Protein AF-A0A7Y8L5E1-F1 (afdb_monomer_lite)

Structure (mmCIF, N/CA/C/O backbone):
data_AF-A0A7Y8L5E1-F1
#
_entry.id   AF-A0A7Y8L5E1-F1
#
loop_
_atom_site.group_PDB
_atom_site.id
_atom_site.type_symbol
_atom_site.label_atom_id
_atom_site.label_alt_id
_atom_site.label_comp_id
_atom_site.label_asym_id
_atom_site.label_entity_id
_atom_site.label_seq_id
_atom_site.pdbx_PDB_ins_code
_atom_site.Cartn_x
_atom_site.Cartn_y
_atom_site.Cartn_z
_atom_site.occupancy
_atom_site.B_iso_or_equiv
_atom_site.auth_seq_id
_atom_site.auth_comp_id
_atom_site.auth_asym_id
_atom_site.auth_atom_id
_atom_site.pdbx_PDB_model_num
ATOM 1 N N . MET A 1 1 ? 2.582 -22.260 -13.021 1.00 48.81 1 MET A N 1
ATOM 2 C CA . MET A 1 1 ? 1.707 -21.365 -12.243 1.00 48.81 1 MET A CA 1
ATOM 3 C C . MET A 1 1 ? 2.138 -19.965 -12.604 1.00 48.81 1 MET A C 1
ATOM 5 O O . MET A 1 1 ? 3.316 -19.680 -12.432 1.00 48.81 1 MET A O 1
ATOM 9 N N . GLU A 1 2 ? 1.256 -19.159 -13.191 1.00 53.06 2 GLU A N 1
ATOM 10 C CA . GLU A 1 2 ? 1.501 -17.717 -13.267 1.00 53.06 2 GLU A CA 1
ATOM 11 C C . GLU A 1 2 ? 1.557 -17.207 -11.829 1.00 53.06 2 GLU A C 1
ATOM 13 O O . GLU A 1 2 ? 0.608 -17.364 -11.061 1.00 53.06 2 GLU A O 1
ATOM 18 N N . THR A 1 3 ? 2.719 -16.715 -11.428 1.00 65.81 3 THR A N 1
ATOM 19 C CA . THR A 1 3 ? 2.878 -15.999 -10.171 1.00 65.81 3 THR A CA 1
ATOM 20 C C . THR A 1 3 ? 2.225 -14.638 -10.355 1.00 65.81 3 THR A C 1
ATOM 22 O O . THR A 1 3 ? 2.597 -13.910 -11.271 1.00 65.81 3 THR A O 1
ATOM 25 N N . SER A 1 4 ? 1.232 -14.309 -9.528 1.00 75.19 4 SER A N 1
ATOM 26 C CA . SER A 1 4 ? 0.714 -12.941 -9.456 1.00 75.19 4 SER A CA 1
ATOM 27 C C . SER A 1 4 ? 1.878 -11.993 -9.167 1.00 75.19 4 SER A C 1
ATOM 29 O O . SER A 1 4 ? 2.613 -12.216 -8.205 1.00 75.19 4 SER A O 1
ATOM 31 N N . ASN A 1 5 ? 2.035 -10.943 -9.975 1.00 89.31 5 ASN A N 1
ATOM 32 C CA . ASN A 1 5 ? 3.019 -9.886 -9.712 1.00 89.31 5 ASN A CA 1
ATOM 33 C C . ASN A 1 5 ? 2.582 -8.976 -8.552 1.00 89.31 5 ASN A C 1
ATOM 35 O O . ASN A 1 5 ? 3.371 -8.183 -8.051 1.00 89.31 5 ASN A O 1
ATOM 39 N N . VAL A 1 6 ? 1.339 -9.139 -8.084 1.00 93.12 6 VAL A N 1
ATOM 40 C CA . VAL A 1 6 ? 0.781 -8.434 -6.932 1.00 93.12 6 VAL A CA 1
ATOM 41 C C . VAL A 1 6 ? 0.850 -9.313 -5.685 1.00 93.12 6 VAL A C 1
ATOM 43 O O . VAL A 1 6 ? 0.350 -10.442 -5.696 1.00 93.12 6 VAL A O 1
ATOM 46 N N . SER A 1 7 ? 1.439 -8.778 -4.614 1.00 95.00 7 SER A N 1
ATOM 47 C CA . SER A 1 7 ? 1.595 -9.420 -3.303 1.00 95.00 7 SER A CA 1
ATOM 48 C C . SER A 1 7 ? 1.034 -8.547 -2.178 1.00 95.00 7 SER A C 1
ATOM 50 O O . SER A 1 7 ? 1.289 -7.346 -2.142 1.00 95.00 7 SER A O 1
ATOM 52 N N . LEU A 1 8 ? 0.311 -9.155 -1.234 1.00 94.69 8 LEU A N 1
ATOM 53 C CA . LEU A 1 8 ? -0.067 -8.526 0.036 1.00 94.69 8 LEU A CA 1
ATOM 54 C C . LEU A 1 8 ? 1.117 -8.613 1.004 1.00 94.69 8 LEU A C 1
ATOM 56 O O . LEU A 1 8 ? 1.564 -9.717 1.318 1.00 94.69 8 LEU A O 1
ATOM 60 N N . LEU A 1 9 ? 1.622 -7.473 1.470 1.00 94.44 9 LEU A N 1
ATOM 61 C CA . LEU A 1 9 ? 2.731 -7.419 2.428 1.00 94.44 9 LEU A CA 1
ATOM 62 C C . LEU A 1 9 ? 2.262 -7.267 3.874 1.00 94.44 9 LEU A C 1
ATOM 64 O O . LEU A 1 9 ? 2.912 -7.779 4.783 1.00 94.44 9 LEU A O 1
ATOM 68 N N . TYR A 1 10 ? 1.153 -6.565 4.090 1.00 94.44 10 TYR A N 1
ATOM 69 C CA . TYR A 1 10 ? 0.620 -6.289 5.421 1.00 94.44 10 TYR A CA 1
ATOM 70 C C . TYR A 1 10 ? -0.901 -6.179 5.378 1.00 94.44 10 TYR A C 1
ATOM 72 O O . TYR A 1 10 ? -1.441 -5.634 4.419 1.00 94.44 10 TYR A O 1
ATOM 80 N N . SER A 1 11 ? -1.577 -6.667 6.418 1.00 95.56 11 SER A N 1
ATOM 81 C CA . SER A 1 11 ? -3.022 -6.520 6.602 1.00 95.56 11 SER A CA 1
ATOM 82 C C . SER A 1 11 ? -3.374 -6.551 8.090 1.00 95.56 11 SER A C 1
ATOM 84 O O . SER A 1 11 ? -2.928 -7.443 8.816 1.00 95.56 11 SER A O 1
ATOM 86 N N . ASP A 1 12 ? -4.178 -5.584 8.524 1.00 94.75 12 ASP A N 1
ATOM 87 C CA . ASP A 1 12 ? -4.888 -5.577 9.801 1.00 94.75 12 ASP A CA 1
ATOM 88 C C . ASP A 1 12 ? -6.346 -5.099 9.610 1.00 94.75 12 ASP A C 1
ATOM 90 O O . ASP A 1 12 ? -6.842 -5.011 8.488 1.00 94.75 12 ASP A O 1
ATOM 94 N N . GLU A 1 13 ? -7.069 -4.824 10.701 1.00 93.62 13 GLU A N 1
ATOM 95 C CA . GLU A 1 13 ? -8.477 -4.390 10.646 1.00 93.62 13 GLU A CA 1
ATOM 96 C C . GLU A 1 13 ? -8.696 -3.028 9.961 1.00 93.62 13 GLU A C 1
ATOM 98 O O . GLU A 1 13 ? -9.823 -2.701 9.588 1.00 93.62 13 GLU A O 1
ATOM 103 N N . LYS A 1 14 ? -7.646 -2.216 9.822 1.00 93.75 14 LYS A N 1
ATOM 104 C CA . LYS A 1 14 ? -7.702 -0.844 9.308 1.00 93.75 14 LYS A CA 1
ATOM 105 C C . LYS A 1 14 ? -6.930 -0.679 8.010 1.00 93.75 14 LYS A C 1
ATOM 107 O O . LYS A 1 14 ? -7.362 0.093 7.158 1.00 93.75 14 LYS A O 1
ATOM 112 N N . TYR A 1 15 ? -5.813 -1.377 7.852 1.00 94.06 15 TYR A N 1
ATOM 113 C CA . TYR A 1 15 ? -4.846 -1.127 6.798 1.00 94.06 15 TYR A CA 1
ATOM 114 C C . TYR A 1 15 ? -4.494 -2.382 6.012 1.00 94.06 15 TYR A C 1
ATOM 116 O O . TYR A 1 15 ? -4.330 -3.463 6.571 1.00 94.06 15 TYR A O 1
ATOM 124 N N . GLU A 1 16 ? -4.266 -2.209 4.713 1.00 96.62 16 GLU A N 1
ATOM 125 C CA . GLU A 1 16 ? -3.612 -3.208 3.870 1.00 96.62 16 GLU A CA 1
ATOM 126 C C . GLU A 1 16 ? -2.540 -2.553 3.000 1.00 96.62 16 GLU A C 1
ATOM 128 O O . GLU A 1 16 ? -2.750 -1.461 2.466 1.00 96.62 16 GLU A O 1
ATOM 133 N N . ILE A 1 17 ? -1.408 -3.237 2.824 1.00 96.06 17 ILE A N 1
ATOM 134 C CA . ILE A 1 17 ? -0.322 -2.804 1.940 1.00 96.06 17 ILE A CA 1
ATOM 135 C C . ILE A 1 17 ? -0.091 -3.863 0.871 1.00 96.06 17 ILE A C 1
ATOM 137 O O . ILE A 1 17 ? 0.296 -4.993 1.177 1.00 96.06 17 ILE A O 1
ATOM 141 N N . TRP A 1 18 ? -0.265 -3.471 -0.386 1.00 96.44 18 TRP A N 1
ATOM 142 C CA . TRP A 1 18 ? -0.063 -4.325 -1.553 1.00 96.44 18 TRP A CA 1
ATOM 143 C C . TRP A 1 18 ? 1.086 -3.800 -2.409 1.00 96.44 18 TRP A C 1
ATOM 145 O O . TRP A 1 18 ? 1.257 -2.590 -2.542 1.00 96.44 18 TRP A O 1
ATOM 155 N N . VAL A 1 19 ? 1.848 -4.701 -3.025 1.00 95.56 19 VAL A N 1
ATOM 156 C CA . VAL A 1 19 ? 2.950 -4.356 -3.932 1.00 95.56 19 VAL A CA 1
ATOM 157 C C . VAL A 1 19 ? 2.776 -5.074 -5.256 1.00 95.56 19 VAL A C 1
ATOM 159 O O . VAL A 1 19 ? 2.639 -6.295 -5.278 1.00 95.56 19 VAL A O 1
ATOM 162 N N . ASP A 1 20 ? 2.810 -4.310 -6.344 1.00 94.56 20 ASP A N 1
ATOM 163 C CA . ASP A 1 20 ? 2.879 -4.806 -7.717 1.00 94.56 20 ASP A CA 1
ATOM 164 C C . ASP A 1 20 ? 4.330 -4.698 -8.206 1.00 94.56 20 ASP A C 1
ATOM 166 O O . ASP A 1 20 ? 4.826 -3.603 -8.471 1.00 94.56 20 ASP A O 1
ATOM 170 N N . THR A 1 21 ? 5.022 -5.833 -8.308 1.00 90.44 21 THR A N 1
ATOM 171 C CA . THR A 1 21 ? 6.438 -5.886 -8.706 1.00 90.44 21 THR A CA 1
ATOM 172 C C . THR A 1 21 ? 6.658 -5.698 -10.204 1.00 90.44 21 THR A C 1
ATOM 174 O O . THR A 1 21 ? 7.781 -5.427 -10.620 1.00 90.44 21 THR A O 1
ATOM 177 N N . GLU A 1 22 ? 5.613 -5.825 -11.023 1.00 91.81 22 GLU A N 1
ATOM 178 C CA . GLU A 1 22 ? 5.693 -5.579 -12.463 1.00 91.81 22 GLU A CA 1
ATOM 179 C C . GLU A 1 22 ?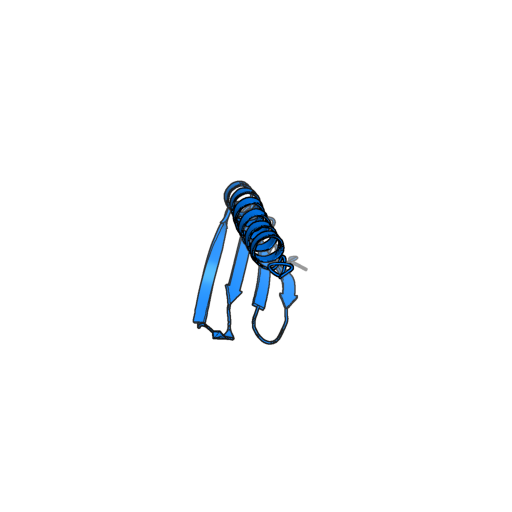 5.577 -4.086 -12.764 1.00 91.81 22 GLU A C 1
ATOM 181 O O . GLU A 1 22 ? 6.281 -3.569 -13.632 1.00 91.81 22 GLU A O 1
ATOM 186 N N . LYS A 1 23 ? 4.699 -3.391 -12.035 1.00 90.50 23 LYS A N 1
ATOM 187 C CA . LYS A 1 23 ? 4.462 -1.951 -12.210 1.00 90.50 23 LYS A CA 1
ATOM 188 C C . LYS A 1 23 ? 5.265 -1.063 -11.266 1.00 90.50 23 LYS A C 1
ATOM 190 O O . LYS A 1 23 ? 5.203 0.149 -11.424 1.00 90.50 23 LYS A O 1
ATOM 195 N N . ASP A 1 24 ? 5.990 -1.660 -10.321 1.00 91.00 24 ASP A N 1
ATOM 196 C CA . ASP A 1 24 ? 6.749 -0.975 -9.265 1.00 91.00 24 ASP A CA 1
ATOM 197 C C . ASP A 1 24 ? 5.883 0.007 -8.450 1.00 91.00 24 ASP A C 1
ATOM 199 O O . ASP A 1 24 ? 6.294 1.118 -8.116 1.00 91.00 24 ASP A O 1
ATOM 203 N N . ASN A 1 25 ? 4.652 -0.420 -8.144 1.00 95.06 25 ASN A N 1
ATOM 204 C CA . ASN A 1 25 ? 3.673 0.384 -7.418 1.00 95.06 25 ASN A CA 1
ATOM 205 C C . ASN A 1 25 ? 3.324 -0.228 -6.061 1.00 95.06 25 ASN A C 1
ATOM 207 O O . ASN A 1 25 ? 3.264 -1.450 -5.894 1.00 95.06 25 ASN A O 1
ATOM 211 N N . ILE A 1 26 ? 3.009 0.651 -5.114 1.00 97.00 26 ILE A N 1
ATOM 212 C CA . ILE A 1 26 ? 2.621 0.316 -3.746 1.00 97.00 26 ILE A CA 1
A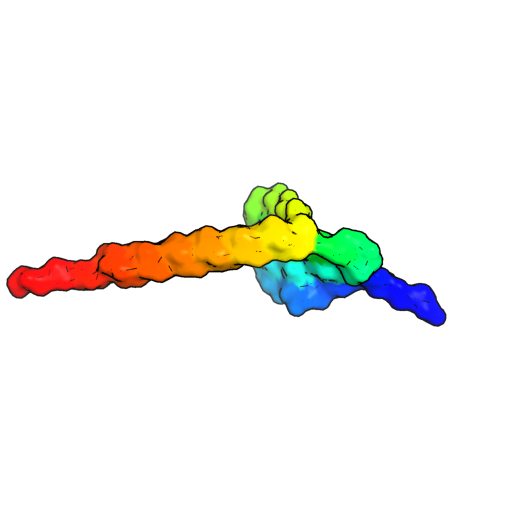TOM 213 C C . ILE A 1 26 ? 1.211 0.856 -3.510 1.00 97.00 26 ILE A C 1
ATOM 215 O O . ILE A 1 26 ? 0.915 2.007 -3.812 1.00 97.00 26 ILE A O 1
ATOM 219 N N . THR A 1 27 ? 0.315 0.023 -2.991 1.00 96.75 27 THR A N 1
ATOM 220 C CA . THR A 1 27 ? -1.052 0.423 -2.636 1.00 96.75 27 THR A CA 1
ATOM 221 C C . THR A 1 27 ? -1.219 0.391 -1.127 1.00 96.75 27 THR A C 1
ATOM 223 O O . THR A 1 27 ? -0.989 -0.650 -0.516 1.00 96.75 27 THR A O 1
ATOM 226 N N . LEU A 1 28 ? -1.675 1.501 -0.549 1.00 96.25 28 LEU A N 1
ATOM 227 C CA . LEU A 1 28 ? -2.126 1.585 0.838 1.00 96.25 28 LEU A CA 1
ATOM 228 C C . LEU A 1 28 ? -3.651 1.681 0.852 1.00 96.25 28 LEU A C 1
ATOM 230 O O . LEU A 1 28 ? -4.228 2.664 0.384 1.00 96.25 28 LEU A O 1
ATOM 234 N N . SER A 1 29 ? -4.307 0.668 1.403 1.00 95.94 29 SER A N 1
ATOM 235 C CA . SER A 1 29 ? -5.745 0.679 1.661 1.00 95.94 29 SER A CA 1
ATOM 236 C C . SER A 1 29 ? -5.990 1.022 3.125 1.00 95.94 29 SER A C 1
ATOM 238 O O . SER A 1 29 ? -5.432 0.370 3.999 1.00 95.94 29 SER A O 1
ATOM 240 N N . MET A 1 30 ? -6.817 2.029 3.393 1.00 94.56 30 MET A N 1
ATOM 241 C CA . MET A 1 30 ? -7.368 2.353 4.710 1.00 94.56 30 MET A CA 1
ATOM 242 C C . MET A 1 30 ? -8.830 1.902 4.714 1.00 94.56 30 MET A C 1
ATOM 244 O O . MET A 1 30 ? -9.741 2.673 4.388 1.00 94.56 30 MET A O 1
ATOM 248 N N . ALA A 1 31 ? -9.040 0.615 4.988 1.00 85.50 31 ALA A N 1
ATOM 249 C CA . ALA A 1 31 ? -10.329 -0.059 4.875 1.00 85.50 31 ALA A CA 1
ATOM 250 C C . ALA A 1 31 ? -11.387 0.547 5.811 1.00 85.50 31 ALA A C 1
ATOM 252 O O . ALA A 1 31 ? -12.549 0.671 5.427 1.00 85.50 31 ALA A O 1
ATOM 253 N N . ASP A 1 32 ? -10.977 1.000 6.998 1.00 88.94 32 ASP A N 1
ATOM 254 C CA . ASP A 1 32 ? -11.846 1.660 7.979 1.00 88.94 32 ASP A CA 1
ATOM 255 C C . ASP A 1 32 ? -12.382 3.019 7.493 1.00 88.94 32 ASP A C 1
ATOM 257 O O . ASP A 1 32 ? -13.464 3.451 7.895 1.00 88.94 32 ASP A O 1
ATOM 261 N N . ARG A 1 33 ? -11.639 3.681 6.601 1.00 91.81 33 ARG A N 1
ATOM 262 C CA . ARG A 1 33 ? -11.964 4.995 6.028 1.00 91.81 33 ARG A CA 1
ATOM 263 C C . ARG A 1 33 ? -12.509 4.914 4.603 1.00 91.81 33 ARG A C 1
ATOM 265 O O . ARG A 1 33 ? -12.970 5.927 4.082 1.00 91.81 33 ARG A O 1
ATOM 272 N N . GLY A 1 34 ? -12.454 3.743 3.966 1.00 92.56 34 GLY A N 1
ATOM 273 C CA . GLY A 1 34 ? -12.823 3.563 2.560 1.00 92.56 34 GLY A CA 1
ATOM 274 C C . GLY A 1 34 ? -11.909 4.325 1.594 1.00 92.56 34 GLY A C 1
ATOM 275 O O . GLY A 1 34 ? -12.364 4.757 0.535 1.00 92.56 34 GLY A O 1
ATOM 276 N N . ILE A 1 35 ? -10.643 4.532 1.971 1.00 94.81 35 ILE A N 1
ATOM 277 C CA . ILE A 1 35 ? -9.654 5.273 1.177 1.00 94.81 35 ILE A CA 1
ATOM 278 C C . ILE A 1 35 ? -8.613 4.293 0.644 1.00 94.81 35 ILE A C 1
ATOM 280 O O . ILE A 1 35 ? -8.095 3.466 1.387 1.00 94.81 35 ILE A O 1
ATOM 284 N N . THR A 1 36 ? -8.255 4.421 -0.631 1.00 95.19 36 THR A N 1
ATOM 285 C CA . THR A 1 36 ? -7.152 3.671 -1.236 1.00 95.19 36 THR A CA 1
ATOM 286 C C . THR A 1 36 ? -6.225 4.640 -1.948 1.00 95.19 36 THR A C 1
ATOM 288 O O . THR A 1 36 ? -6.674 5.451 -2.757 1.00 95.19 36 THR A O 1
ATOM 291 N N . LEU A 1 37 ? -4.937 4.549 -1.638 1.00 95.25 37 LEU A N 1
ATOM 292 C CA . LEU A 1 37 ? -3.878 5.353 -2.231 1.00 95.25 37 LEU A CA 1
ATOM 293 C C . LEU A 1 37 ? -2.957 4.446 -3.043 1.00 95.25 37 LEU A C 1
ATOM 295 O O . LEU A 1 37 ? -2.608 3.354 -2.595 1.00 95.25 37 LEU A O 1
ATOM 299 N N . LEU A 1 38 ? -2.575 4.910 -4.228 1.00 96.44 38 LEU A N 1
ATOM 300 C CA . LEU A 1 38 ? -1.615 4.253 -5.104 1.00 96.44 38 LEU A CA 1
ATOM 301 C C . LEU A 1 38 ? -0.387 5.148 -5.209 1.00 96.44 38 LEU A C 1
ATOM 303 O O . LEU A 1 38 ? -0.521 6.321 -5.545 1.00 96.44 38 LEU A O 1
ATOM 307 N N . PHE A 1 39 ? 0.776 4.570 -4.952 1.00 96.69 39 PHE A N 1
ATOM 308 C CA . PHE A 1 39 ? 2.062 5.238 -5.007 1.00 96.69 39 PHE A CA 1
ATOM 309 C C . PHE A 1 39 ? 2.948 4.559 -6.043 1.00 96.69 39 PHE A C 1
ATOM 311 O O . PHE A 1 39 ? 2.988 3.327 -6.133 1.00 96.69 39 PHE A O 1
ATOM 318 N N . THR A 1 40 ? 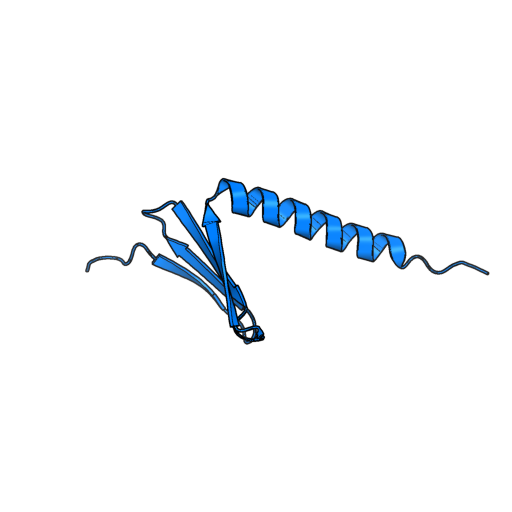3.710 5.362 -6.772 1.00 95.56 40 THR A N 1
ATOM 319 C CA . THR A 1 40 ? 5.004 4.922 -7.295 1.00 95.56 40 THR A CA 1
ATOM 320 C C . THR A 1 40 ? 5.979 4.698 -6.137 1.00 95.56 40 THR A C 1
ATOM 322 O O . THR A 1 40 ? 5.760 5.146 -5.007 1.00 95.56 40 THR A O 1
ATOM 325 N N . ARG A 1 41 ? 7.091 4.012 -6.404 1.00 90.44 41 ARG A N 1
ATOM 326 C CA . ARG A 1 41 ? 8.129 3.793 -5.393 1.00 90.44 41 ARG A CA 1
ATOM 327 C C . ARG A 1 41 ? 8.688 5.089 -4.789 1.00 90.44 41 ARG A C 1
ATOM 329 O O . ARG A 1 41 ? 8.907 5.127 -3.581 1.00 90.44 41 ARG A O 1
ATOM 336 N N . ASP A 1 42 ? 8.902 6.122 -5.601 1.00 94.06 42 ASP A N 1
ATOM 337 C CA . ASP A 1 42 ? 9.463 7.397 -5.137 1.00 94.06 42 ASP A CA 1
ATOM 338 C C . ASP A 1 42 ? 8.459 8.150 -4.248 1.00 94.06 42 ASP A C 1
ATOM 340 O O . ASP A 1 42 ? 8.804 8.558 -3.141 1.00 94.06 42 ASP A O 1
ATOM 344 N N . GLU A 1 43 ? 7.188 8.225 -4.661 1.00 95.50 43 GLU A N 1
ATOM 345 C CA . GLU A 1 43 ? 6.122 8.848 -3.859 1.00 95.50 43 GLU A CA 1
ATOM 346 C C . GLU A 1 43 ? 5.913 8.133 -2.518 1.00 95.50 43 GLU A C 1
ATOM 348 O O . GLU A 1 43 ? 5.594 8.768 -1.514 1.00 95.50 43 GLU A O 1
ATOM 353 N N . TRP A 1 44 ? 6.097 6.809 -2.475 1.00 93.81 44 TRP A N 1
ATOM 354 C CA . TRP A 1 44 ? 6.022 6.051 -1.228 1.00 93.81 44 TRP A CA 1
ATOM 355 C C . TRP A 1 44 ? 7.133 6.444 -0.249 1.00 93.81 44 TRP A C 1
ATOM 357 O O . TRP A 1 44 ? 6.869 6.592 0.943 1.00 93.81 44 TRP A O 1
ATOM 367 N N . LEU A 1 45 ? 8.363 6.637 -0.734 1.00 91.75 45 LEU A N 1
ATOM 368 C CA . LEU A 1 45 ? 9.486 7.060 0.107 1.00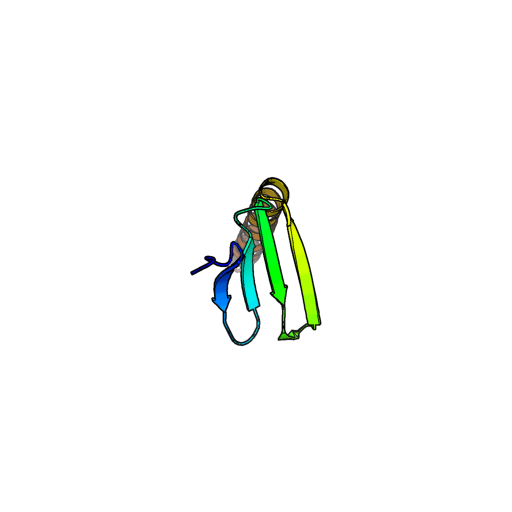 91.75 45 LEU A CA 1
ATOM 369 C C . LEU A 1 45 ? 9.266 8.473 0.658 1.00 91.75 45 LEU A C 1
ATOM 371 O O . LEU A 1 45 ? 9.439 8.687 1.857 1.00 91.75 45 LEU A O 1
ATOM 375 N N . GLU A 1 46 ? 8.814 9.402 -0.187 1.00 93.75 46 GLU A N 1
ATOM 376 C CA . GLU A 1 46 ? 8.456 10.762 0.237 1.00 93.75 46 GLU A CA 1
ATOM 377 C C . GLU A 1 46 ? 7.315 10.746 1.268 1.00 93.75 46 GLU A C 1
ATOM 379 O O . GLU A 1 46 ? 7.373 11.434 2.288 1.00 93.75 46 GLU A O 1
ATOM 384 N N . PHE A 1 47 ? 6.294 9.910 1.054 1.00 91.56 47 PHE A N 1
ATOM 385 C CA . PHE A 1 47 ? 5.194 9.742 2.003 1.00 91.56 47 PHE A CA 1
ATOM 386 C C . PHE A 1 47 ? 5.683 9.234 3.367 1.00 91.56 47 PHE A C 1
ATOM 388 O O . PHE A 1 47 ? 5.260 9.752 4.402 1.00 91.56 47 PHE A O 1
ATOM 395 N N . GLN A 1 48 ? 6.589 8.252 3.391 1.00 88.44 48 GLN A N 1
ATOM 396 C CA . GLN A 1 48 ? 7.164 7.735 4.636 1.00 88.44 48 GLN A CA 1
ATOM 397 C C . GLN A 1 48 ? 7.977 8.793 5.389 1.00 88.44 48 GLN A C 1
ATOM 399 O O . GLN A 1 48 ? 7.904 8.838 6.616 1.00 88.44 48 GLN A O 1
ATOM 404 N N . GLU A 1 49 ? 8.711 9.651 4.678 1.00 90.81 49 GLU A N 1
ATOM 405 C CA . GLU A 1 49 ? 9.451 10.764 5.282 1.00 90.81 49 GLU A CA 1
ATOM 406 C C . GLU A 1 49 ? 8.501 11.777 5.933 1.00 90.81 49 GLU A C 1
ATOM 408 O O . GLU A 1 49 ? 8.691 12.144 7.092 1.00 90.81 49 GLU A O 1
ATOM 413 N N . VAL A 1 50 ? 7.428 12.170 5.238 1.00 88.12 50 VAL A N 1
ATOM 414 C CA . VAL A 1 50 ? 6.428 13.104 5.779 1.00 88.12 50 VAL A CA 1
ATOM 415 C C . VAL A 1 50 ? 5.741 12.533 7.019 1.00 88.12 50 VAL A C 1
ATOM 417 O O . VAL A 1 50 ? 5.627 13.232 8.023 1.00 88.12 50 VAL A O 1
ATOM 420 N N . ILE A 1 51 ? 5.304 11.270 6.983 1.00 84.44 51 ILE A N 1
ATOM 421 C CA . ILE A 1 51 ? 4.674 10.631 8.148 1.00 84.44 51 ILE A CA 1
ATOM 422 C C . ILE A 1 51 ? 5.664 10.504 9.309 1.00 84.44 51 ILE A C 1
ATOM 424 O O . ILE A 1 51 ? 5.292 10.774 10.447 1.00 84.44 51 ILE A O 1
ATOM 428 N N . GLY A 1 52 ? 6.916 10.131 9.034 1.00 79.06 52 GLY A N 1
ATOM 429 C CA . GLY A 1 52 ? 7.963 10.069 10.052 1.00 79.06 52 GLY A CA 1
ATOM 430 C C . GLY A 1 52 ? 8.178 11.417 10.739 1.00 79.06 52 GLY A C 1
ATOM 431 O O . GLY A 1 52 ? 8.215 11.469 11.963 1.00 79.06 52 GLY A O 1
ATOM 432 N N . ASN A 1 53 ? 8.235 12.505 9.969 1.00 77.44 53 ASN A N 1
ATOM 433 C CA . ASN A 1 53 ? 8.383 13.855 10.512 1.00 77.44 53 ASN A CA 1
ATOM 434 C C . ASN A 1 53 ? 7.174 14.274 11.361 1.00 77.44 53 ASN A C 1
ATOM 436 O O . ASN A 1 53 ? 7.369 14.814 12.442 1.00 77.44 53 ASN A O 1
ATOM 440 N N . ILE A 1 54 ? 5.943 13.972 10.928 1.00 76.19 54 ILE A N 1
ATOM 441 C CA . ILE A 1 54 ? 4.731 14.277 11.710 1.00 76.19 54 ILE A CA 1
ATOM 442 C C . ILE A 1 54 ? 4.757 13.558 13.065 1.00 76.19 54 ILE A C 1
ATOM 444 O O . ILE A 1 54 ? 4.473 14.173 14.085 1.00 76.19 54 ILE A O 1
ATOM 448 N N . LEU A 1 55 ? 5.123 12.273 13.087 1.00 71.06 55 LEU A N 1
ATOM 449 C CA . LEU A 1 55 ? 5.176 11.499 14.332 1.00 71.06 55 LEU A CA 1
ATOM 450 C C .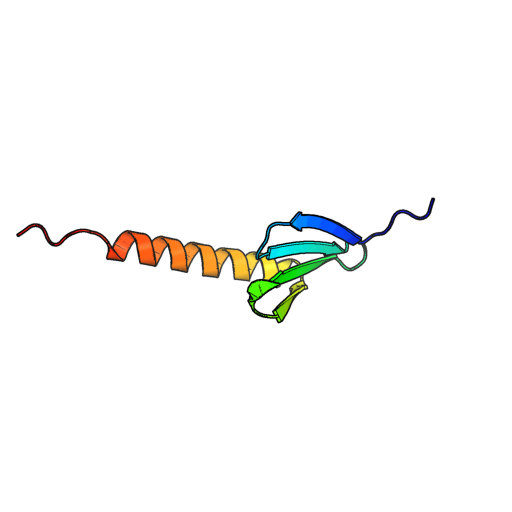 LEU A 1 55 ? 6.253 12.021 15.295 1.00 71.06 55 LEU A C 1
ATOM 452 O O . LEU A 1 55 ? 6.032 12.035 16.500 1.00 71.06 55 LEU A O 1
ATOM 456 N N . LEU A 1 56 ? 7.396 12.476 14.774 1.00 70.81 56 LEU A N 1
ATOM 457 C CA . LEU A 1 56 ? 8.450 13.094 15.585 1.00 70.81 56 LEU A CA 1
ATOM 458 C C . LEU A 1 56 ? 8.018 14.457 16.150 1.00 70.81 56 LEU A C 1
ATOM 460 O O . LEU A 1 56 ? 8.275 14.743 17.315 1.00 70.81 56 LEU A O 1
ATOM 464 N N . GLU A 1 57 ? 7.330 15.281 15.355 1.00 70.00 57 GLU A N 1
ATOM 465 C CA . GLU A 1 57 ? 6.775 16.561 15.816 1.00 70.00 57 GLU A CA 1
ATOM 466 C C . GLU A 1 57 ? 5.700 16.371 16.903 1.00 70.00 57 GLU A C 1
ATOM 468 O O . GLU A 1 57 ? 5.610 17.178 17.830 1.00 70.00 57 GLU A O 1
ATOM 473 N N . GLU A 1 58 ? 4.903 15.299 16.824 1.00 64.00 58 GLU A N 1
ATOM 474 C CA . GLU A 1 58 ? 3.937 14.934 17.869 1.00 64.00 58 GLU A CA 1
ATOM 475 C C . GLU A 1 58 ? 4.631 14.528 19.18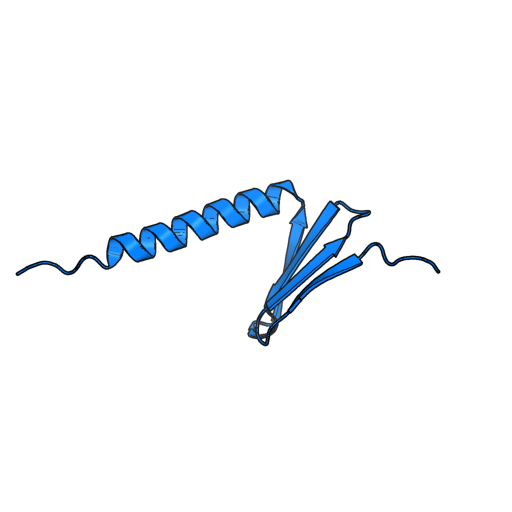4 1.00 64.00 58 GLU A C 1
ATOM 477 O O . GLU A 1 58 ? 4.155 14.908 20.252 1.00 64.00 58 GLU A O 1
ATOM 482 N N . GLU A 1 59 ? 5.775 13.835 19.128 1.00 63.06 59 GLU A N 1
ATOM 483 C CA . GLU A 1 59 ? 6.554 13.462 20.321 1.00 63.06 59 GLU A CA 1
ATOM 484 C C . GLU A 1 59 ? 7.237 14.671 20.993 1.00 63.06 59 GLU A C 1
ATOM 486 O O . GLU A 1 59 ? 7.268 14.757 22.222 1.00 63.06 59 GLU A O 1
ATOM 491 N N . GLU A 1 60 ? 7.750 15.635 20.221 1.00 62.66 60 GLU A N 1
ATOM 492 C CA . GLU A 1 60 ? 8.393 16.848 20.763 1.00 62.66 60 GLU A CA 1
ATOM 493 C C . GLU A 1 60 ? 7.386 17.850 21.367 1.00 62.66 60 GLU A C 1
ATOM 495 O O . GLU A 1 60 ? 7.742 18.662 22.222 1.00 62.66 60 GLU A O 1
ATOM 500 N N . GLY A 1 61 ? 6.113 17.789 20.963 1.00 57.72 61 GLY A N 1
ATOM 501 C CA . GLY A 1 61 ? 5.031 18.615 21.511 1.00 57.72 61 GLY A CA 1
ATOM 502 C C . GLY A 1 61 ? 4.485 18.159 22.872 1.00 57.72 61 GLY A C 1
ATOM 503 O O . GLY A 1 61 ? 3.683 18.880 23.469 1.00 57.72 61 GLY A O 1
ATOM 504 N N . GLU A 1 62 ? 4.900 16.988 23.365 1.00 56.81 62 GLU A N 1
ATOM 505 C CA . GLU A 1 62 ? 4.445 16.389 24.629 1.00 56.81 62 GLU A CA 1
ATOM 506 C C . GLU A 1 62 ? 5.436 16.553 25.800 1.00 56.81 62 GLU A C 1
ATOM 508 O O . GLU A 1 62 ? 5.224 15.959 26.862 1.00 56.81 62 GLU A O 1
ATOM 513 N N . GLU A 1 63 ? 6.492 17.373 25.681 1.00 58.25 63 GLU A N 1
ATOM 514 C CA . GLU A 1 63 ? 7.292 17.735 26.860 1.00 58.25 63 GLU A CA 1
ATOM 515 C C . GLU A 1 63 ? 6.404 18.494 27.874 1.00 58.25 63 GLU A C 1
ATOM 517 O O . GLU A 1 63 ? 5.876 19.566 27.557 1.00 58.25 63 GLU A O 1
ATOM 522 N N . PRO A 1 64 ? 6.186 17.964 29.097 1.00 53.72 64 PRO A N 1
ATOM 523 C CA . PRO A 1 64 ? 5.385 18.655 30.094 1.00 53.72 64 PRO A CA 1
ATOM 524 C C . PRO A 1 64 ? 6.099 19.950 30.481 1.00 53.72 64 PRO A C 1
ATOM 526 O O . PRO A 1 64 ? 7.268 19.916 30.860 1.00 53.72 64 PRO A O 1
ATOM 529 N N . GLU A 1 65 ? 5.392 21.083 30.427 1.00 57.91 65 GLU A N 1
ATOM 530 C CA . GLU A 1 65 ? 5.835 22.309 31.094 1.00 57.91 65 GLU A CA 1
ATOM 531 C C . GLU A 1 65 ? 6.125 21.967 32.568 1.00 57.91 65 GLU A C 1
ATOM 533 O O . GLU A 1 65 ? 5.205 21.801 33.373 1.00 57.91 65 GLU A O 1
ATOM 538 N N . GLU A 1 66 ? 7.404 21.804 32.923 1.00 53.44 66 GLU A N 1
ATOM 539 C CA . GLU A 1 66 ? 7.835 21.704 34.315 1.00 53.44 66 GLU A CA 1
ATOM 540 C C . GLU A 1 66 ? 7.532 23.048 34.996 1.00 53.44 66 GLU A C 1
ATOM 542 O O . GLU A 1 66 ? 8.250 24.034 34.822 1.00 53.44 66 GLU A O 1
ATOM 547 N N . THR A 1 67 ? 6.424 23.092 35.741 1.00 51.03 67 THR A N 1
ATOM 548 C CA . THR A 1 67 ? 6.077 24.167 36.687 1.00 51.03 67 THR A CA 1
ATOM 549 C C . THR A 1 67 ? 6.860 24.065 37.985 1.00 51.03 67 THR A C 1
ATOM 551 O O . THR A 1 67 ? 6.943 22.931 38.514 1.00 51.03 67 THR A O 1
#

pLDDT: mean 84.37, std 14.85, range [48.81, 97.0]

Sequence (67 aa):
METSNVSLLYSDEKYEIWVDTEKDNITLSMADRGITLLFTRDEWLEFQEVIGNILLEEEEGEEPEET

Secondary structure (DSSP, 8-state):
----SEEEEEE-SSEEEEEETTTTEEEEEETTTTEEEEEEHHHHHHHHHHHHHHHHHHHHTT-----

Foldseek 3Di:
DPDQQKDWPDDDPAWTWIARNVQQKIWIDRPVVRDIDIDHPVVVVVVVVVVVVVVVVVVVVPPDPPD

Radius of gyration: 16.61 Å; chains: 1; bounding box: 22×46×50 Å